Protein AF-A0A0D6QI55-F1 (afdb_monomer_lite)

Secondary structure (DSSP, 8-state):
-----------PPPPHHHHHHHHHHHHHHHHHHHHHHHHHHHHHHHHHHHHHHHHHHHHHHHHHHHHSS-GGGEEEEEEESPSSP-SS-B---TTSTTHHHHS-TT-PPPS-BSSEEEEEEE--BTTB--EEEEEEEE-SSSSS--EEEEEEEEEETTEEEE-TTT-EEE-GGGG-

Structure (mmCIF, N/CA/C/O backbone):
data_AF-A0A0D6QI55-F1
#
_entry.id   AF-A0A0D6QI55-F1
#
loop_
_atom_site.group_PDB
_atom_site.id
_atom_site.type_symbol
_atom_site.label_atom_id
_atom_site.label_alt_id
_atom_site.label_comp_id
_atom_site.label_asym_id
_atom_site.label_entity_id
_atom_site.label_seq_id
_atom_site.pdbx_PDB_ins_code
_atom_site.Cartn_x
_atom_site.Cartn_y
_atom_site.Cartn_z
_atom_site.occupancy
_atom_site.B_iso_or_equiv
_atom_site.auth_seq_id
_atom_site.auth_comp_id
_atom_site.auth_asym_id
_atom_site.auth_atom_id
_atom_site.pdbx_PDB_model_num
ATOM 1 N N . MET A 1 1 ? 7.706 31.976 -74.737 1.00 49.22 1 MET A N 1
ATOM 2 C CA . MET A 1 1 ? 8.038 30.617 -74.257 1.00 49.22 1 MET A CA 1
ATOM 3 C C . MET A 1 1 ? 9.140 30.740 -73.210 1.00 49.22 1 MET A C 1
ATOM 5 O O . MET A 1 1 ? 10.299 30.875 -73.569 1.00 49.22 1 MET A O 1
ATOM 9 N N . THR A 1 2 ? 8.782 30.809 -71.929 1.00 56.78 2 THR A N 1
ATOM 10 C CA . THR A 1 2 ? 9.717 30.910 -70.796 1.00 56.78 2 THR A CA 1
ATOM 11 C C . THR A 1 2 ? 9.878 29.524 -70.170 1.00 56.78 2 THR A C 1
ATOM 13 O O . THR A 1 2 ? 8.951 29.001 -69.564 1.00 56.78 2 THR A O 1
ATOM 16 N N . SER A 1 3 ? 11.040 28.899 -70.367 1.00 59.59 3 SER A N 1
ATOM 17 C CA . SER A 1 3 ? 11.366 27.587 -69.795 1.00 59.59 3 SER A CA 1
ATOM 18 C C . SER A 1 3 ? 11.775 27.746 -68.330 1.00 59.59 3 SER A C 1
ATOM 20 O O . SER A 1 3 ? 12.860 28.244 -68.038 1.00 59.59 3 SER A O 1
ATOM 22 N N . THR A 1 4 ? 10.914 27.339 -67.400 1.00 65.81 4 THR A N 1
ATOM 23 C CA . THR A 1 4 ? 11.209 27.306 -65.962 1.00 65.81 4 THR A CA 1
ATOM 24 C C . THR A 1 4 ? 12.080 26.080 -65.660 1.00 65.81 4 THR A C 1
ATOM 26 O O . THR A 1 4 ? 11.593 24.952 -65.680 1.00 65.81 4 THR A O 1
ATOM 29 N N . SER A 1 5 ? 13.380 26.263 -65.407 1.00 67.50 5 SER A N 1
ATOM 30 C CA . SER A 1 5 ? 14.271 25.168 -65.001 1.00 67.50 5 SER A CA 1
ATOM 31 C C . SER A 1 5 ? 14.060 24.830 -63.521 1.00 67.50 5 SER A C 1
ATOM 33 O O . SER A 1 5 ? 14.528 25.513 -62.612 1.00 67.50 5 SER A O 1
ATOM 35 N N . THR A 1 6 ? 13.319 23.758 -63.251 1.00 70.25 6 THR A N 1
ATOM 36 C CA . THR A 1 6 ? 13.133 23.234 -61.894 1.00 70.25 6 THR A CA 1
ATOM 37 C C . THR A 1 6 ? 14.436 22.582 -61.415 1.00 70.25 6 THR A C 1
ATOM 39 O O . THR A 1 6 ? 14.786 21.480 -61.836 1.00 70.25 6 THR A O 1
ATOM 42 N N . GLY A 1 7 ? 15.184 23.267 -60.546 1.00 72.25 7 GLY A N 1
ATOM 43 C CA . GLY A 1 7 ? 16.397 22.732 -59.924 1.00 72.25 7 GLY A CA 1
ATOM 44 C C . GLY A 1 7 ? 16.098 21.473 -59.105 1.00 72.25 7 GLY A C 1
ATOM 45 O O . GLY A 1 7 ? 15.427 21.528 -58.074 1.00 72.25 7 GLY A O 1
ATOM 46 N N . ARG A 1 8 ? 16.599 20.321 -59.558 1.00 71.25 8 ARG A N 1
ATOM 47 C CA . ARG A 1 8 ? 16.470 19.039 -58.856 1.00 71.25 8 ARG A CA 1
ATOM 48 C C . ARG A 1 8 ? 17.397 19.054 -57.637 1.00 71.25 8 ARG A C 1
ATOM 50 O O . ARG A 1 8 ? 18.611 18.950 -57.785 1.00 71.25 8 ARG A O 1
ATOM 57 N N . ARG A 1 9 ? 16.847 19.207 -56.427 1.00 72.25 9 ARG A N 1
ATOM 58 C CA . ARG A 1 9 ? 17.628 19.066 -55.183 1.00 72.25 9 ARG A CA 1
ATOM 59 C C . ARG A 1 9 ? 18.232 17.659 -55.130 1.00 72.25 9 ARG A C 1
ATOM 61 O O . ARG A 1 9 ? 17.495 16.675 -55.153 1.00 72.25 9 ARG A O 1
ATOM 68 N N . SER A 1 10 ? 19.560 17.559 -55.052 1.00 71.50 10 SER A N 1
ATOM 69 C CA . SER A 1 10 ? 20.238 16.293 -54.769 1.00 71.50 10 SER A CA 1
ATOM 70 C C . SER A 1 10 ? 19.921 15.877 -53.335 1.00 71.50 10 SER A C 1
ATOM 72 O O . SER A 1 10 ? 20.302 16.577 -52.393 1.00 71.50 10 SER A O 1
ATOM 74 N N . ILE A 1 11 ? 19.240 14.751 -53.154 1.00 71.00 11 ILE A N 1
ATOM 75 C CA . ILE A 1 11 ? 19.098 14.139 -51.833 1.00 71.00 11 ILE A CA 1
ATOM 76 C C . ILE A 1 11 ? 20.453 13.503 -51.510 1.00 71.00 11 ILE A C 1
ATOM 78 O O . ILE A 1 11 ? 20.843 12.523 -52.140 1.00 71.00 11 ILE A O 1
ATOM 82 N N . ARG A 1 12 ? 21.209 14.103 -50.583 1.00 77.44 12 ARG A N 1
ATOM 83 C CA . ARG A 1 12 ? 22.411 13.473 -50.020 1.00 77.44 12 ARG A CA 1
ATOM 84 C C . ARG A 1 12 ? 21.952 12.364 -49.068 1.00 77.44 12 ARG A C 1
ATOM 86 O O . ARG A 1 12 ? 21.135 12.628 -48.191 1.00 77.44 12 ARG A O 1
ATOM 93 N N . GLY A 1 13 ? 22.432 11.140 -49.281 1.00 79.06 13 GLY A N 1
ATOM 94 C CA . GLY A 1 13 ? 22.196 10.009 -48.378 1.00 79.06 13 GLY A CA 1
ATOM 95 C C . GLY A 1 13 ? 23.121 10.051 -47.159 1.00 79.06 13 GLY A C 1
ATOM 96 O O . GLY A 1 13 ? 24.193 10.649 -47.222 1.00 79.06 13 GLY A O 1
ATOM 97 N N . PHE A 1 14 ? 22.695 9.420 -46.064 1.00 82.69 14 PHE A N 1
ATOM 98 C CA . PHE A 1 14 ? 23.501 9.217 -44.854 1.00 82.69 14 PHE A CA 1
ATOM 99 C C . PHE A 1 14 ? 24.583 8.155 -45.099 1.00 82.69 14 PHE A C 1
ATOM 101 O O . PHE A 1 14 ? 24.362 7.209 -45.861 1.00 82.69 14 PHE A O 1
ATOM 108 N N . THR A 1 15 ? 25.739 8.279 -44.449 1.00 91.06 15 THR A N 1
ATOM 109 C CA . THR A 1 15 ? 26.802 7.269 -44.528 1.00 91.06 15 THR A CA 1
ATOM 110 C C . THR A 1 15 ? 26.594 6.152 -43.502 1.00 91.06 15 THR A C 1
ATOM 112 O O . THR A 1 15 ? 26.028 6.356 -42.426 1.00 91.06 15 THR A O 1
ATOM 115 N N . LEU A 1 16 ? 27.094 4.949 -43.808 1.00 91.31 16 LEU A N 1
ATOM 116 C CA . LEU A 1 16 ? 27.071 3.826 -42.862 1.00 91.31 16 LEU A CA 1
ATOM 117 C C . LEU A 1 16 ? 27.862 4.144 -41.588 1.00 91.31 16 LEU A C 1
ATOM 119 O O . LEU A 1 16 ? 27.448 3.755 -40.501 1.00 91.31 16 LEU A O 1
ATOM 123 N N . ILE A 1 17 ? 28.964 4.890 -41.708 1.00 93.06 17 ILE A N 1
ATOM 124 C CA . ILE A 1 17 ? 29.786 5.264 -40.556 1.00 93.06 17 ILE A CA 1
ATOM 125 C C . ILE A 1 17 ? 29.057 6.230 -39.616 1.00 93.06 17 ILE A C 1
ATOM 127 O O . ILE A 1 17 ? 29.123 6.050 -38.402 1.00 93.06 17 ILE A O 1
ATOM 131 N N . GLU A 1 18 ? 28.300 7.196 -40.148 1.00 92.69 18 GLU A N 1
ATOM 132 C CA . GLU A 1 18 ? 27.483 8.092 -39.321 1.00 92.69 18 GLU A CA 1
ATOM 133 C C . GLU A 1 18 ? 26.413 7.308 -38.554 1.00 92.69 18 GLU A C 1
ATOM 135 O O . GLU A 1 18 ? 26.219 7.540 -37.362 1.00 92.69 18 GLU A O 1
ATOM 140 N N . LEU A 1 19 ? 25.772 6.325 -39.194 1.00 91.44 19 LEU A N 1
ATOM 141 C CA . LEU A 1 19 ? 24.814 5.452 -38.514 1.00 91.44 19 LEU A CA 1
ATOM 142 C C . LEU A 1 19 ? 25.490 4.622 -37.406 1.00 91.44 19 LEU A C 1
ATOM 144 O O . LEU A 1 19 ? 24.964 4.527 -36.298 1.00 91.44 19 LEU A O 1
ATOM 148 N N . MET A 1 20 ? 26.664 4.043 -37.675 1.00 94.94 20 MET A N 1
ATOM 149 C CA . MET A 1 20 ? 27.382 3.202 -36.709 1.00 94.94 20 MET A CA 1
ATOM 150 C C . MET A 1 20 ? 27.789 3.972 -35.449 1.00 94.94 20 MET A C 1
ATOM 152 O O . MET A 1 20 ? 27.609 3.465 -34.342 1.00 94.94 20 MET A O 1
ATOM 156 N N . VAL A 1 21 ? 28.294 5.201 -35.595 1.00 95.38 21 VAL A N 1
ATOM 157 C CA . VAL A 1 21 ? 28.677 6.036 -34.444 1.00 95.38 21 VAL A CA 1
ATOM 158 C C . VAL A 1 21 ? 27.449 6.424 -33.618 1.00 95.38 21 VAL A C 1
ATOM 160 O O . VAL A 1 21 ? 27.494 6.362 -32.390 1.00 95.38 21 VAL A O 1
ATOM 163 N N . VAL A 1 22 ? 26.330 6.759 -34.265 1.00 95.75 22 VAL A N 1
ATOM 164 C CA . VAL A 1 22 ? 25.080 7.091 -33.565 1.00 95.75 22 VAL A CA 1
ATOM 165 C C . VAL A 1 22 ? 24.574 5.902 -32.748 1.00 95.75 22 VAL A C 1
ATOM 167 O O . VAL A 1 22 ? 24.257 6.061 -31.570 1.00 95.75 22 VAL A O 1
ATOM 170 N N . VAL A 1 23 ? 24.556 4.700 -33.331 1.00 95.50 23 VAL A N 1
ATOM 171 C CA . VAL A 1 23 ? 24.135 3.483 -32.619 1.00 95.50 23 VAL A CA 1
ATOM 172 C C . VAL A 1 23 ? 25.072 3.173 -31.449 1.00 95.50 23 VAL A C 1
ATOM 174 O O . VAL A 1 23 ? 24.593 2.812 -30.375 1.00 95.50 23 VAL A O 1
ATOM 177 N N . ALA A 1 24 ? 26.384 3.374 -31.610 1.00 96.12 24 ALA A N 1
ATOM 178 C CA . ALA A 1 24 ? 27.350 3.177 -30.531 1.00 96.12 24 ALA A CA 1
ATOM 179 C C . ALA A 1 24 ? 27.095 4.125 -29.345 1.00 96.12 24 ALA A C 1
ATOM 181 O O . ALA A 1 24 ? 27.063 3.682 -28.197 1.00 96.12 24 ALA A O 1
ATOM 182 N N . ILE A 1 25 ? 26.846 5.412 -29.609 1.00 97.25 25 ILE A N 1
ATOM 183 C CA . ILE A 1 25 ? 26.544 6.394 -28.558 1.00 97.25 25 ILE A CA 1
ATOM 184 C C . ILE A 1 25 ? 25.209 6.067 -27.875 1.00 97.25 25 ILE A C 1
ATOM 186 O O . ILE A 1 25 ? 25.143 6.059 -26.646 1.00 97.25 25 ILE A O 1
ATOM 190 N N . ILE A 1 26 ? 24.159 5.737 -28.640 1.00 96.69 26 ILE A N 1
ATOM 191 C CA . ILE A 1 26 ? 22.856 5.336 -28.080 1.00 96.69 26 ILE A CA 1
ATOM 192 C C . ILE A 1 26 ? 23.005 4.085 -27.206 1.00 96.69 26 ILE A C 1
ATOM 194 O O . ILE A 1 26 ? 22.424 4.041 -26.126 1.00 96.69 26 ILE A O 1
ATOM 198 N N . GLY A 1 27 ? 23.810 3.102 -27.620 1.00 96.50 27 GLY A N 1
ATOM 199 C CA . GLY A 1 27 ? 24.075 1.895 -26.836 1.00 96.50 27 GLY A CA 1
ATOM 200 C C . GLY A 1 27 ? 24.728 2.187 -25.481 1.00 96.50 27 GLY A C 1
ATOM 201 O O . GLY A 1 27 ? 24.297 1.641 -24.465 1.00 96.50 27 GLY A O 1
ATOM 202 N N . ILE A 1 28 ? 25.714 3.093 -25.445 1.00 96.25 28 ILE A N 1
ATOM 203 C CA . ILE A 1 28 ? 26.369 3.525 -24.197 1.00 96.25 28 ILE A CA 1
ATOM 204 C C . ILE A 1 28 ? 25.380 4.262 -23.286 1.00 96.25 28 ILE A C 1
ATOM 206 O O . ILE A 1 28 ? 25.348 4.016 -22.084 1.00 96.25 28 ILE A O 1
ATOM 210 N N . LEU A 1 29 ? 24.548 5.150 -23.838 1.00 97.44 29 LEU A N 1
ATOM 211 C CA . LEU A 1 29 ? 23.549 5.868 -23.043 1.00 97.44 29 LEU A CA 1
ATOM 212 C C . LEU A 1 29 ? 22.464 4.923 -22.507 1.00 97.44 29 LEU A C 1
ATOM 214 O O . LEU A 1 29 ? 22.078 5.025 -21.343 1.00 97.44 29 LEU A O 1
ATOM 218 N N . ALA A 1 30 ? 21.989 3.987 -23.332 1.00 95.31 30 ALA A N 1
ATOM 219 C CA . ALA A 1 30 ? 20.929 3.051 -22.973 1.00 95.31 30 ALA A CA 1
ATOM 220 C C . ALA A 1 30 ? 21.345 2.094 -21.846 1.00 95.31 30 ALA A C 1
ATOM 222 O O . ALA A 1 30 ? 20.528 1.813 -20.967 1.00 95.31 30 ALA A O 1
ATOM 223 N N . SER A 1 31 ? 22.605 1.640 -21.824 1.00 95.69 31 SER A N 1
ATOM 224 C CA . SER A 1 31 ? 23.105 0.723 -20.789 1.00 95.69 31 SER A CA 1
ATOM 225 C C . SER A 1 31 ? 23.060 1.324 -19.379 1.00 95.69 31 SER A C 1
ATOM 227 O O . SER A 1 31 ? 22.852 0.598 -18.411 1.00 95.69 31 SER A O 1
ATOM 229 N N . ILE A 1 32 ? 23.182 2.651 -19.262 1.00 94.62 32 ILE A N 1
ATOM 230 C CA . ILE A 1 32 ? 23.066 3.382 -17.993 1.00 94.62 32 ILE A CA 1
ATOM 231 C C . ILE A 1 32 ? 21.613 3.811 -17.742 1.00 94.62 32 ILE A C 1
ATOM 233 O O . ILE A 1 32 ? 21.102 3.676 -16.628 1.00 94.62 32 ILE A O 1
ATOM 237 N N . ALA A 1 33 ? 20.927 4.325 -18.766 1.00 94.31 33 ALA A N 1
ATOM 238 C CA . ALA A 1 33 ? 19.607 4.935 -18.615 1.00 94.31 33 ALA A CA 1
ATOM 239 C C . ALA A 1 33 ? 18.507 3.928 -18.243 1.00 94.31 33 ALA A C 1
ATOM 241 O O . ALA A 1 33 ? 17.646 4.246 -17.419 1.00 94.31 33 ALA A O 1
ATOM 242 N N . ILE A 1 34 ? 18.528 2.719 -18.813 1.00 92.62 34 ILE A N 1
ATOM 243 C CA . ILE A 1 34 ? 17.505 1.690 -18.571 1.00 92.62 34 ILE A CA 1
ATOM 244 C C . ILE A 1 34 ? 17.456 1.256 -17.092 1.00 92.62 34 ILE A C 1
ATOM 246 O O . ILE A 1 34 ? 16.399 1.430 -16.478 1.00 92.62 34 ILE A O 1
ATOM 250 N N . PRO A 1 35 ? 18.545 0.761 -16.465 1.00 90.81 35 PRO A N 1
ATOM 251 C CA . PRO A 1 35 ? 18.489 0.308 -15.071 1.00 90.81 35 PRO A CA 1
ATOM 252 C C . PRO A 1 35 ? 18.158 1.446 -14.096 1.00 90.81 35 PRO A C 1
ATOM 254 O O . PRO A 1 35 ? 17.436 1.247 -13.119 1.00 90.81 35 PRO A O 1
ATOM 257 N N . VAL A 1 36 ? 18.631 2.667 -14.369 1.00 92.81 36 VAL A N 1
ATOM 258 C CA . VAL A 1 36 ? 18.287 3.849 -13.563 1.00 92.81 36 VAL A CA 1
ATOM 259 C C . VAL A 1 36 ? 16.792 4.159 -13.639 1.00 92.81 36 VAL A C 1
ATOM 261 O O . VAL A 1 36 ? 16.168 4.382 -12.601 1.00 92.81 36 VAL A O 1
ATOM 264 N N . SER A 1 37 ? 16.206 4.129 -14.837 1.00 92.69 37 SER A N 1
ATOM 265 C CA . SER A 1 37 ? 14.781 4.417 -15.037 1.00 92.69 37 SER A CA 1
ATOM 266 C C . SER A 1 37 ? 13.885 3.385 -14.347 1.00 92.69 37 SER A C 1
ATOM 268 O O . SER A 1 37 ? 12.898 3.756 -13.710 1.00 92.69 37 SER A O 1
ATOM 270 N N . VAL A 1 38 ? 14.251 2.099 -14.410 1.00 90.81 38 VAL A N 1
ATOM 271 C CA . VAL A 1 38 ? 13.520 1.022 -13.722 1.00 90.81 38 VAL A CA 1
ATOM 272 C C . VAL A 1 38 ? 13.556 1.225 -12.206 1.00 90.81 38 VAL A C 1
ATOM 274 O O . VAL A 1 38 ? 12.499 1.274 -11.577 1.00 90.81 38 VAL A O 1
ATOM 277 N N . ARG A 1 39 ? 14.737 1.450 -11.612 1.00 89.38 39 ARG A N 1
ATOM 278 C CA . ARG A 1 39 ? 14.859 1.694 -10.161 1.00 89.38 39 ARG A CA 1
ATOM 279 C C . ARG A 1 39 ? 14.099 2.935 -9.702 1.00 89.38 39 ARG A C 1
ATOM 281 O O . ARG A 1 39 ? 13.467 2.911 -8.648 1.00 89.38 39 ARG A O 1
ATOM 288 N N . ALA A 1 40 ? 14.128 4.012 -10.486 1.00 91.12 40 ALA A N 1
ATOM 289 C CA . ALA A 1 40 ? 13.353 5.213 -10.187 1.00 91.12 40 ALA A CA 1
ATOM 290 C C . ALA A 1 40 ? 11.843 4.925 -10.185 1.00 91.12 40 ALA A C 1
ATOM 292 O O . ALA A 1 40 ? 11.135 5.388 -9.291 1.00 91.12 40 ALA A O 1
ATOM 293 N N . SER A 1 41 ? 11.357 4.113 -11.132 1.00 91.50 41 SER A N 1
ATOM 294 C CA . SER A 1 41 ? 9.961 3.671 -11.149 1.00 91.50 41 SER A CA 1
ATOM 295 C C . SER A 1 41 ? 9.614 2.848 -9.908 1.00 91.50 41 SER A C 1
ATOM 297 O O . SER A 1 41 ? 8.629 3.162 -9.247 1.00 91.50 41 SER A O 1
ATOM 299 N N . LEU A 1 42 ? 10.431 1.856 -9.535 1.00 90.81 42 LEU A N 1
ATOM 300 C CA . LEU A 1 42 ? 10.199 1.025 -8.344 1.00 90.81 42 LEU A CA 1
ATOM 301 C C . LEU A 1 42 ? 10.146 1.859 -7.055 1.00 90.81 42 LEU A C 1
ATOM 303 O O . LEU A 1 42 ? 9.207 1.720 -6.272 1.00 90.81 42 LEU A O 1
ATOM 307 N N . ARG A 1 43 ? 11.079 2.803 -6.879 1.00 89.50 43 ARG A N 1
ATOM 308 C CA . ARG A 1 43 ? 11.069 3.744 -5.745 1.00 89.50 43 ARG A CA 1
ATOM 309 C C . ARG A 1 43 ? 9.824 4.627 -5.731 1.00 89.50 43 ARG A C 1
ATOM 311 O O . ARG A 1 43 ? 9.257 4.857 -4.668 1.00 89.50 43 ARG A O 1
ATOM 318 N N . ALA A 1 44 ? 9.364 5.089 -6.894 1.00 92.31 44 ALA A N 1
ATOM 319 C CA . ALA A 1 44 ? 8.121 5.851 -6.989 1.00 92.31 44 ALA A CA 1
ATOM 320 C C . ALA A 1 44 ? 6.899 5.005 -6.584 1.00 92.31 44 ALA A C 1
ATOM 322 O O . ALA A 1 44 ? 6.036 5.498 -5.862 1.00 92.31 44 ALA A O 1
ATOM 323 N N . LYS A 1 4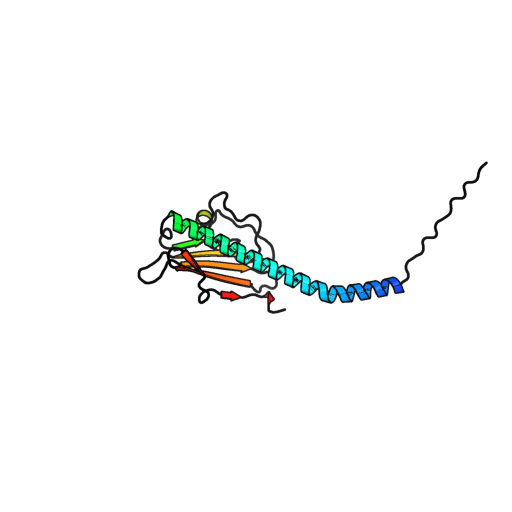5 ? 6.850 3.721 -6.975 1.00 92.50 45 LYS A N 1
ATOM 324 C CA . LYS A 1 45 ? 5.795 2.785 -6.540 1.00 92.50 45 LYS A CA 1
ATOM 325 C C . LYS A 1 45 ? 5.818 2.568 -5.017 1.00 92.50 45 LYS A C 1
ATOM 327 O O . LYS A 1 45 ? 4.758 2.546 -4.395 1.00 92.50 45 LYS A O 1
ATOM 332 N N . ALA A 1 46 ? 7.000 2.438 -4.411 1.00 91.12 46 ALA A N 1
ATOM 333 C CA . ALA A 1 46 ? 7.157 2.301 -2.958 1.00 91.12 46 ALA A CA 1
ATOM 334 C C . ALA A 1 46 ? 6.802 3.595 -2.192 1.00 91.12 46 ALA A C 1
ATOM 336 O O . ALA A 1 46 ? 6.217 3.543 -1.111 1.00 91.12 46 ALA A O 1
ATOM 337 N N . ALA A 1 47 ? 7.085 4.768 -2.764 1.00 93.00 47 ALA A N 1
ATOM 338 C CA . ALA A 1 47 ? 6.647 6.045 -2.204 1.00 93.00 47 ALA A CA 1
ATOM 339 C C . ALA A 1 47 ? 5.112 6.184 -2.239 1.00 93.00 47 ALA A C 1
ATOM 341 O O . ALA A 1 47 ? 4.513 6.518 -1.215 1.00 93.00 47 ALA A O 1
ATOM 342 N N . GLU A 1 48 ? 4.474 5.840 -3.370 1.00 94.62 48 GLU A N 1
ATOM 343 C CA . GLU A 1 48 ? 3.006 5.777 -3.504 1.00 94.62 48 GLU A CA 1
ATOM 344 C C . GLU A 1 48 ? 2.409 4.833 -2.444 1.00 94.62 48 GLU A C 1
ATOM 346 O O . GLU A 1 48 ? 1.460 5.196 -1.754 1.00 94.62 48 GLU A O 1
ATOM 351 N N . ARG A 1 49 ? 3.005 3.650 -2.230 1.00 95.19 49 ARG A N 1
ATOM 352 C CA . ARG A 1 49 ? 2.600 2.716 -1.162 1.00 95.19 49 ARG A CA 1
ATOM 353 C C . ARG A 1 49 ? 2.567 3.389 0.208 1.00 95.19 49 ARG A C 1
ATOM 355 O O . ARG A 1 49 ? 1.557 3.273 0.895 1.00 95.19 49 ARG A O 1
ATOM 362 N N . ASN A 1 50 ? 3.644 4.061 0.612 1.00 95.06 50 ASN A N 1
ATOM 363 C CA . ASN A 1 50 ? 3.739 4.666 1.944 1.00 95.06 50 ASN A CA 1
ATOM 364 C C . ASN A 1 50 ? 2.670 5.749 2.155 1.00 95.06 50 ASN A C 1
ATOM 366 O O . ASN A 1 50 ? 2.016 5.769 3.197 1.00 95.06 50 ASN A O 1
ATOM 370 N N . GLU A 1 51 ? 2.439 6.602 1.155 1.00 96.38 51 GLU A N 1
ATOM 371 C CA . GLU A 1 51 ? 1.368 7.604 1.197 1.00 96.38 51 GLU A CA 1
ATOM 372 C C . GLU A 1 51 ? -0.008 6.946 1.383 1.00 96.38 51 GLU A C 1
ATOM 374 O O . GLU A 1 51 ? -0.806 7.350 2.235 1.00 96.38 51 GLU A O 1
ATOM 379 N N . LEU A 1 52 ? -0.273 5.877 0.630 1.00 97.19 52 LEU A N 1
ATOM 380 C CA . LEU A 1 52 ? -1.536 5.152 0.708 1.00 97.19 52 LEU A CA 1
ATOM 381 C C . LEU A 1 52 ? -1.711 4.405 2.035 1.00 97.19 52 LEU A C 1
ATOM 383 O O . LEU A 1 52 ? -2.818 4.396 2.572 1.00 97.19 52 LEU A O 1
ATOM 387 N N . MET A 1 53 ? -0.646 3.842 2.613 1.00 97.81 53 MET A N 1
ATOM 388 C CA . MET A 1 53 ? -0.695 3.227 3.946 1.00 97.81 53 MET A CA 1
ATOM 389 C C . MET A 1 53 ? -1.082 4.248 5.019 1.00 97.81 53 MET A C 1
ATOM 391 O O . MET A 1 53 ? -1.944 3.968 5.854 1.00 97.81 53 MET A O 1
ATOM 395 N N . LEU A 1 54 ? -0.512 5.456 4.964 1.00 97.06 54 LEU A N 1
ATOM 396 C CA . LEU A 1 54 ? -0.887 6.547 5.867 1.00 97.06 54 LEU A CA 1
ATOM 397 C C . LEU A 1 54 ? -2.342 6.974 5.664 1.00 97.06 54 LEU A C 1
ATOM 399 O O . LEU A 1 54 ? -3.047 7.242 6.636 1.00 97.06 54 LEU A O 1
ATOM 403 N N . ARG A 1 55 ? -2.829 6.983 4.420 1.00 96.94 55 ARG A N 1
ATOM 404 C CA . ARG A 1 55 ? -4.236 7.272 4.126 1.00 96.94 55 ARG A CA 1
ATOM 405 C C . ARG A 1 55 ? -5.183 6.212 4.695 1.00 96.94 55 ARG A C 1
ATOM 407 O O . ARG A 1 55 ? -6.216 6.571 5.257 1.0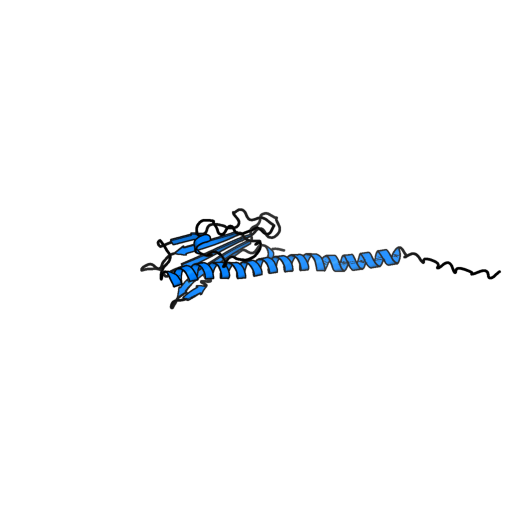0 96.94 55 ARG A O 1
ATOM 414 N N . VAL A 1 56 ? -4.818 4.931 4.617 1.00 97.62 56 VAL A N 1
ATOM 415 C CA . VAL A 1 56 ? -5.555 3.830 5.264 1.00 97.62 56 VAL A CA 1
ATOM 416 C C . VAL A 1 56 ? -5.550 3.985 6.786 1.00 97.62 56 VAL A C 1
ATOM 418 O O . VAL A 1 56 ? -6.611 3.905 7.406 1.00 97.62 56 VAL A O 1
ATOM 421 N N . LYS A 1 57 ? -4.395 4.293 7.392 1.00 96.38 57 LYS A N 1
ATOM 422 C CA . LYS A 1 57 ? -4.290 4.588 8.831 1.00 96.38 57 LYS A CA 1
ATOM 423 C C . LYS A 1 57 ? -5.209 5.735 9.243 1.00 96.38 57 LYS A C 1
ATOM 425 O O . LYS A 1 57 ? -5.893 5.628 10.257 1.00 96.38 57 LYS A O 1
ATOM 430 N N . THR A 1 58 ? -5.254 6.815 8.467 1.00 96.06 58 THR A N 1
ATOM 431 C CA . THR A 1 58 ? -6.132 7.960 8.744 1.00 96.06 58 THR A CA 1
ATOM 432 C C . THR A 1 58 ? -7.605 7.565 8.719 1.00 96.06 58 THR A C 1
ATOM 434 O O . THR A 1 58 ? -8.335 7.972 9.615 1.00 96.06 58 THR A O 1
ATOM 437 N N . GLY A 1 59 ? -8.040 6.720 7.779 1.00 95.44 59 GLY A N 1
ATOM 438 C CA . GLY A 1 59 ? -9.421 6.224 7.767 1.00 95.44 59 GLY A CA 1
ATOM 439 C C . GLY A 1 59 ? -9.774 5.405 9.016 1.00 95.44 59 GLY A C 1
ATOM 440 O O . GLY A 1 59 ? -10.841 5.579 9.596 1.00 95.44 59 GLY A O 1
ATOM 441 N N . VAL A 1 60 ? -8.860 4.557 9.503 1.00 96.31 60 VAL A N 1
ATOM 442 C CA . VAL A 1 60 ? -9.073 3.805 10.755 1.00 96.31 60 VAL A CA 1
ATOM 443 C C . VAL A 1 60 ? -9.095 4.745 11.966 1.00 96.31 60 VAL A C 1
ATOM 445 O O . VAL A 1 60 ? -9.911 4.584 12.873 1.00 96.31 60 VAL A O 1
ATOM 448 N N . MET A 1 61 ? -8.213 5.744 11.977 1.00 95.19 61 MET A N 1
ATOM 449 C CA . MET A 1 61 ? -8.145 6.758 13.027 1.00 95.19 61 MET A CA 1
ATOM 450 C C . MET A 1 61 ? -9.428 7.597 13.094 1.00 95.19 61 MET A C 1
ATOM 452 O O . MET A 1 61 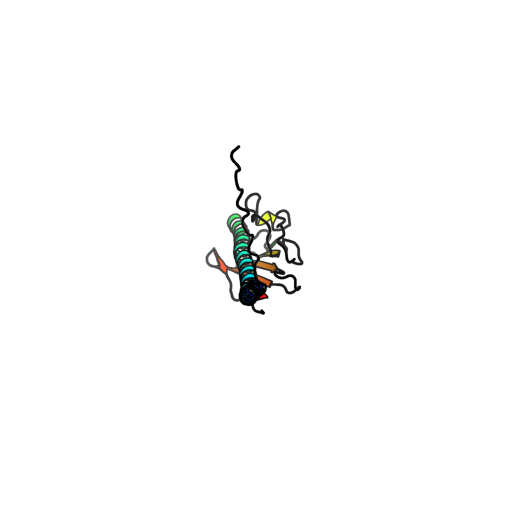? -9.898 7.885 14.188 1.00 95.19 61 MET A O 1
ATOM 456 N N . GLU A 1 62 ? -10.022 7.945 11.953 1.00 93.81 62 GLU A N 1
ATOM 457 C CA . GLU A 1 62 ? -11.307 8.648 11.874 1.00 93.81 62 GLU A CA 1
ATOM 458 C C . GLU A 1 62 ? -12.426 7.825 12.534 1.00 93.81 62 GLU A C 1
ATOM 460 O O . GLU A 1 62 ? -13.160 8.340 13.377 1.00 93.81 62 GLU A O 1
ATOM 465 N N . VAL A 1 63 ? -12.499 6.521 12.238 1.00 94.00 63 VAL A N 1
ATOM 466 C CA . VAL A 1 63 ? -13.451 5.600 12.888 1.00 94.00 63 VAL A CA 1
ATOM 467 C C . VAL A 1 63 ? -13.261 5.600 14.407 1.00 94.00 63 VAL A C 1
ATOM 469 O O . VAL A 1 63 ? -14.239 5.692 15.150 1.00 94.00 63 VAL A O 1
ATOM 472 N N . TYR A 1 64 ? -12.010 5.538 14.870 1.00 94.38 64 TYR A N 1
ATOM 473 C CA . TYR A 1 64 ? -11.684 5.593 16.294 1.00 94.38 64 TYR A CA 1
ATOM 474 C C . TYR A 1 64 ? -12.108 6.924 16.936 1.00 94.38 64 TYR A C 1
ATOM 476 O O . TYR A 1 64 ? -12.715 6.917 18.003 1.00 94.38 64 TYR A O 1
ATOM 484 N N . ILE A 1 65 ? -11.831 8.063 16.291 1.00 93.06 65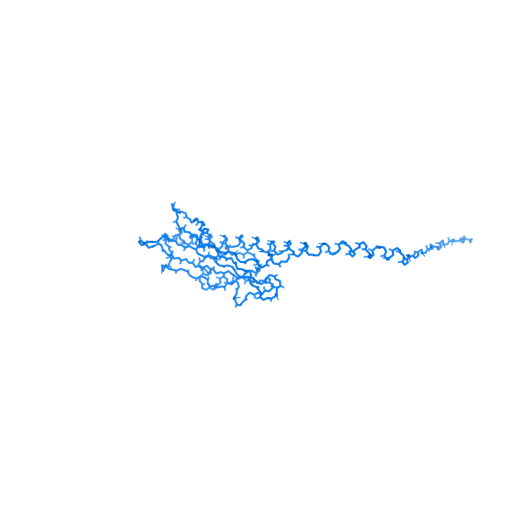 ILE A N 1
ATOM 485 C CA . ILE A 1 65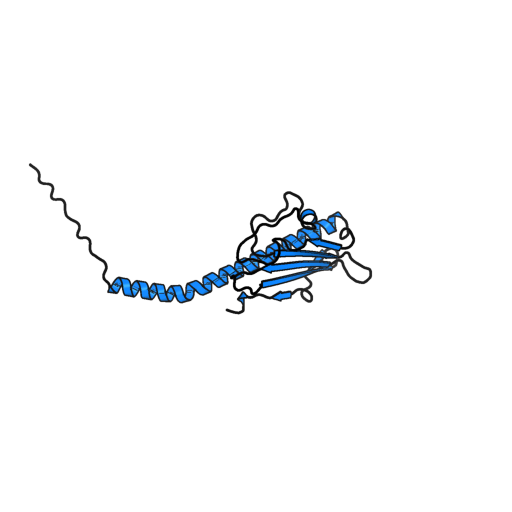 ? -12.185 9.399 16.799 1.00 93.06 65 ILE A CA 1
ATOM 486 C C . ILE A 1 65 ? -13.705 9.554 16.911 1.00 93.06 65 ILE A C 1
ATOM 488 O O . ILE A 1 65 ? -14.197 10.067 17.913 1.00 93.06 65 ILE A O 1
ATOM 492 N N . GLN A 1 66 ? -14.455 9.083 15.913 1.00 92.56 66 GLN A N 1
ATOM 493 C CA . GLN A 1 66 ? -15.914 9.207 15.886 1.00 92.56 66 GLN A CA 1
ATOM 494 C C . GLN A 1 66 ? -16.607 8.346 16.949 1.00 92.56 66 GLN A C 1
ATOM 496 O O . GLN A 1 66 ? -17.656 8.729 17.463 1.00 92.56 66 GLN A O 1
ATOM 501 N N . GLN A 1 67 ? -16.046 7.179 17.270 1.00 91.94 67 GLN A N 1
ATOM 502 C CA . GLN A 1 67 ? -16.673 6.208 18.174 1.00 91.94 67 GLN A CA 1
ATOM 503 C C . GLN A 1 67 ? -16.043 6.175 19.572 1.00 91.94 67 GLN A C 1
ATOM 505 O O . GLN A 1 67 ? -16.580 5.537 20.475 1.00 91.94 67 GLN A O 1
ATOM 510 N N . GLY A 1 68 ? -14.891 6.823 19.755 1.00 91.12 68 GLY A N 1
ATOM 511 C CA . GLY A 1 68 ? -14.082 6.769 20.975 1.00 91.12 68 GLY A CA 1
ATOM 512 C C . GLY A 1 68 ? -13.390 5.422 21.221 1.00 91.12 68 GLY A C 1
ATOM 513 O O . GLY A 1 68 ? -12.695 5.267 22.221 1.00 91.12 68 GLY A O 1
ATOM 514 N N . THR A 1 69 ? -13.587 4.434 20.345 1.00 93.19 69 THR A N 1
ATOM 515 C CA . THR A 1 69 ? -12.986 3.098 20.418 1.00 93.19 69 THR A CA 1
ATOM 516 C C . THR A 1 69 ? -13.005 2.427 19.043 1.00 93.19 69 THR A C 1
ATOM 518 O O . THR A 1 69 ? -13.598 2.941 18.096 1.00 93.19 69 THR A O 1
ATOM 521 N N . ILE A 1 70 ? -12.372 1.260 18.923 1.00 94.25 70 ILE A N 1
ATOM 522 C CA . ILE A 1 70 ? -12.501 0.416 17.733 1.00 94.25 70 ILE A CA 1
ATOM 523 C C . ILE A 1 70 ? -13.825 -0.368 17.814 1.00 94.25 70 ILE A C 1
ATOM 525 O O . ILE A 1 70 ? -14.027 -1.105 18.788 1.00 94.25 70 ILE A O 1
ATOM 529 N N . PRO A 1 71 ? -14.727 -0.253 16.818 1.00 90.81 71 PRO A N 1
ATOM 530 C CA . PRO A 1 71 ? -16.013 -0.946 16.840 1.00 90.81 71 PRO A CA 1
ATOM 531 C C . PRO A 1 71 ? -15.843 -2.458 16.987 1.00 90.81 71 PRO A C 1
ATOM 533 O O . PRO A 1 71 ? -15.060 -3.076 16.272 1.00 90.81 71 PRO A O 1
ATOM 536 N N . GLY A 1 72 ? -16.587 -3.060 17.919 1.00 90.50 72 GLY A N 1
ATOM 537 C CA . GLY A 1 72 ? -16.523 -4.502 18.185 1.00 90.50 72 GLY A CA 1
ATOM 538 C C . GLY A 1 72 ? -15.216 -4.980 18.830 1.00 90.50 72 GLY A C 1
ATOM 539 O O . GLY A 1 72 ? -14.989 -6.183 18.904 1.00 90.50 72 GLY A O 1
ATOM 540 N N . GLY A 1 73 ? -14.346 -4.068 19.282 1.00 93.62 73 GLY A N 1
ATOM 541 C CA . GLY A 1 73 ? -13.052 -4.381 19.897 1.00 93.62 73 GLY A CA 1
ATOM 542 C C . GLY A 1 73 ? -11.942 -4.715 18.896 1.00 93.62 73 GLY A C 1
ATOM 543 O O . GLY A 1 73 ? -10.765 -4.566 19.224 1.00 93.62 73 GLY A O 1
ATOM 544 N N . ALA A 1 74 ? -12.298 -5.101 17.670 1.00 96.12 74 ALA A N 1
ATOM 545 C CA . ALA A 1 74 ? -11.366 -5.311 16.575 1.00 96.12 74 ALA A CA 1
ATOM 546 C C . ALA A 1 74 ? -12.006 -4.959 15.227 1.00 96.12 74 ALA A C 1
ATOM 548 O O . ALA A 1 74 ? -13.159 -5.296 14.960 1.00 96.12 74 ALA A O 1
ATOM 549 N N . LEU A 1 75 ? -11.223 -4.334 14.353 1.00 96.81 75 LEU A N 1
ATOM 550 C CA . LEU A 1 75 ? -11.605 -4.001 12.987 1.00 96.81 75 LEU A CA 1
ATOM 551 C C . LEU A 1 75 ? -10.625 -4.658 12.018 1.00 96.81 75 LEU A C 1
ATOM 553 O O . LEU A 1 75 ? -9.413 -4.545 12.179 1.00 96.81 75 LEU A O 1
ATOM 557 N N . VAL A 1 76 ? -11.158 -5.341 11.006 1.00 97.44 76 VAL A N 1
ATOM 558 C CA . VAL A 1 76 ? -10.370 -5.997 9.959 1.00 97.44 76 VAL A CA 1
ATOM 559 C C . VAL A 1 76 ? -10.925 -5.587 8.602 1.00 97.44 76 VAL A C 1
ATOM 561 O O . VAL A 1 76 ? -12.083 -5.862 8.292 1.00 97.44 76 VAL A O 1
ATOM 564 N N . ALA A 1 77 ? -10.088 -4.938 7.800 1.00 97.25 77 ALA A N 1
ATOM 565 C CA . ALA A 1 77 ? -10.291 -4.731 6.375 1.00 97.25 77 ALA A CA 1
ATOM 566 C C . ALA A 1 77 ? -9.240 -5.562 5.641 1.00 97.25 77 ALA A C 1
ATOM 568 O O . ALA A 1 77 ? -8.059 -5.209 5.648 1.00 97.25 77 ALA A O 1
ATOM 569 N N . ASP A 1 78 ? -9.664 -6.704 5.097 1.00 97.50 78 ASP A N 1
ATOM 570 C CA . ASP A 1 78 ? -8.759 -7.684 4.487 1.00 97.50 78 ASP A CA 1
ATOM 571 C C . ASP A 1 78 ? -8.121 -7.161 3.189 1.00 97.50 78 ASP A C 1
ATOM 573 O O . ASP A 1 78 ? -8.445 -6.067 2.738 1.00 97.50 78 ASP A O 1
ATOM 577 N N . PHE A 1 79 ? -7.199 -7.912 2.589 1.00 97.94 79 PHE A N 1
ATOM 578 C CA . PHE A 1 79 ? -6.429 -7.444 1.446 1.00 97.94 79 PHE A CA 1
ATOM 579 C C . PHE A 1 79 ? -7.295 -6.933 0.297 1.00 97.94 79 PHE A C 1
ATOM 581 O O . PHE A 1 79 ? -8.010 -7.701 -0.345 1.00 97.94 79 PHE A O 1
ATOM 588 N N . GLN A 1 80 ? -7.145 -5.644 -0.004 1.00 97.00 80 GLN A N 1
ATOM 589 C CA . GLN A 1 80 ? -7.697 -5.031 -1.193 1.00 97.00 80 GLN A CA 1
ATOM 590 C C . GLN A 1 80 ? -6.655 -4.143 -1.893 1.00 97.00 80 GLN A C 1
ATOM 592 O O . GLN A 1 80 ? -6.025 -3.306 -1.246 1.00 97.00 80 GLN A O 1
ATOM 597 N N . PRO A 1 81 ? -6.452 -4.288 -3.216 1.00 96.94 81 PRO A N 1
ATOM 598 C CA . PRO A 1 81 ? -6.982 -5.329 -4.109 1.00 96.94 81 PRO A CA 1
ATOM 599 C C . PRO A 1 81 ? -6.690 -6.763 -3.617 1.00 96.94 81 PRO A C 1
ATOM 601 O O . PRO A 1 81 ? -5.735 -6.924 -2.852 1.00 96.94 81 PRO A O 1
ATOM 604 N N . PRO A 1 82 ? -7.455 -7.801 -4.013 1.00 95.44 82 PRO A N 1
ATOM 605 C CA . PRO A 1 82 ? -7.320 -9.126 -3.411 1.00 95.44 82 PRO A CA 1
ATOM 606 C C . PRO A 1 82 ? -5.934 -9.721 -3.649 1.00 95.44 82 PRO A C 1
ATOM 608 O O . PRO A 1 82 ? -5.299 -9.456 -4.677 1.00 95.44 82 PRO A O 1
ATOM 611 N N . TYR A 1 83 ? -5.473 -10.522 -2.694 1.00 89.75 83 TYR A N 1
ATOM 612 C CA . TYR A 1 83 ? -4.235 -11.291 -2.795 1.00 89.75 83 TYR A CA 1
ATOM 613 C C . TYR A 1 83 ? -4.402 -12.472 -3.784 1.00 89.75 83 TYR A C 1
ATOM 615 O O . TYR A 1 83 ? -5.505 -13.019 -3.864 1.00 89.75 83 TYR A O 1
ATOM 623 N N . PRO A 1 84 ? -3.359 -12.905 -4.524 1.00 92.06 84 PRO A N 1
ATOM 624 C CA . PRO A 1 84 ? -1.989 -12.378 -4.558 1.00 92.06 84 PRO A CA 1
ATOM 625 C C . PRO A 1 84 ? -1.852 -11.038 -5.297 1.00 92.06 84 PRO A C 1
ATOM 627 O O . PRO A 1 84 ? -2.694 -10.691 -6.140 1.00 92.06 84 PRO A O 1
ATOM 630 N N . PRO A 1 85 ? -0.802 -10.250 -4.992 1.00 92.00 85 PRO A N 1
ATOM 631 C CA . PRO A 1 85 ? -0.462 -9.072 -5.777 1.00 92.00 85 PRO A CA 1
ATOM 632 C C . PRO A 1 85 ? -0.138 -9.438 -7.231 1.00 92.00 85 PRO A C 1
ATOM 634 O O . PRO A 1 85 ? 0.089 -10.594 -7.571 1.00 92.00 85 PRO A O 1
ATOM 637 N N . GLN A 1 86 ? -0.206 -8.442 -8.111 1.00 90.62 86 GLN A N 1
ATOM 638 C CA . GLN A 1 86 ? 0.103 -8.583 -9.534 1.00 90.62 86 GLN A CA 1
ATOM 639 C C . GLN A 1 86 ? 1.010 -7.423 -9.937 1.00 90.62 86 GLN A C 1
ATOM 641 O O . GLN A 1 86 ? 0.847 -6.325 -9.403 1.00 90.62 86 GLN A O 1
ATOM 646 N N . ASN A 1 87 ? 1.840 -7.615 -10.963 1.00 90.31 87 ASN A N 1
ATOM 647 C CA . ASN A 1 87 ? 2.641 -6.550 -11.576 1.00 90.31 87 ASN A CA 1
ATOM 648 C C . ASN A 1 87 ? 1.811 -5.590 -12.458 1.00 90.31 87 ASN A C 1
ATOM 650 O O . ASN A 1 87 ? 2.103 -5.332 -13.626 1.00 90.31 87 ASN A O 1
ATOM 654 N N . ARG A 1 88 ? 0.698 -5.084 -11.919 1.00 92.88 88 ARG A N 1
ATOM 655 C CA . ARG A 1 88 ? -0.122 -4.026 -12.521 1.00 92.88 88 ARG A CA 1
ATOM 656 C C . ARG A 1 88 ? -0.965 -3.329 -11.465 1.00 92.88 88 ARG A C 1
ATOM 658 O O . ARG A 1 88 ? -1.312 -3.912 -10.441 1.00 92.88 88 ARG A O 1
ATOM 665 N N . LYS A 1 89 ? -1.378 -2.097 -11.764 1.00 94.75 89 LYS A N 1
ATOM 666 C CA . LYS A 1 89 ? -2.310 -1.368 -10.903 1.00 94.75 89 LYS A CA 1
ATOM 667 C C . LYS A 1 89 ? -3.692 -2.037 -10.890 1.00 94.75 89 LYS A C 1
ATOM 669 O O . LYS A 1 89 ? -4.203 -2.420 -11.943 1.00 94.75 89 LYS A O 1
AT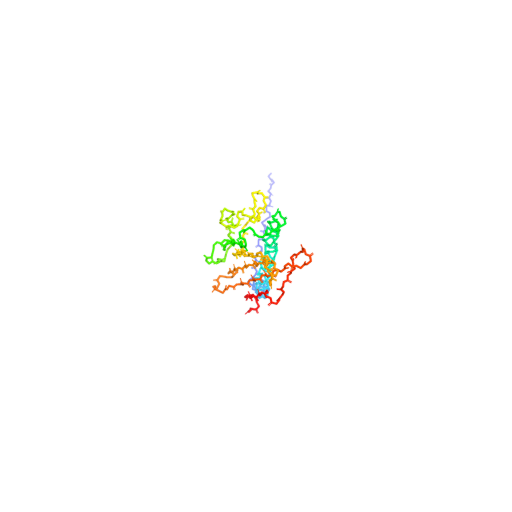OM 674 N N . ARG A 1 90 ? -4.318 -2.134 -9.716 1.00 96.19 90 ARG A N 1
ATOM 675 C CA . ARG A 1 90 ? -5.657 -2.717 -9.509 1.00 96.19 90 ARG A CA 1
ATOM 676 C C . ARG A 1 90 ? -6.525 -1.799 -8.641 1.00 96.19 90 ARG A C 1
ATOM 678 O O . ARG A 1 90 ? -6.000 -1.024 -7.849 1.00 96.19 90 ARG A O 1
ATOM 685 N N . ALA A 1 91 ? -7.842 -1.864 -8.819 1.00 95.75 91 ALA A N 1
ATOM 686 C CA . ALA A 1 91 ? -8.791 -1.020 -8.092 1.00 95.75 91 ALA A CA 1
ATOM 687 C C . ALA A 1 91 ? -9.092 -1.571 -6.692 1.00 95.75 91 ALA A C 1
ATOM 689 O O . ALA A 1 91 ? -9.212 -2.787 -6.510 1.00 95.75 91 ALA A O 1
ATOM 690 N N . ILE A 1 92 ? -9.271 -0.675 -5.721 1.00 96.06 92 ILE A N 1
ATOM 691 C CA . ILE A 1 92 ? -9.760 -1.043 -4.393 1.00 96.06 92 ILE A CA 1
ATOM 692 C C . ILE A 1 92 ? -11.292 -1.175 -4.434 1.00 96.06 92 ILE A C 1
ATOM 694 O O . ILE A 1 92 ? -11.987 -0.334 -4.993 1.00 96.06 92 ILE A O 1
ATOM 698 N N . ASP A 1 93 ? -11.816 -2.252 -3.856 1.00 95.56 93 ASP A N 1
ATOM 699 C CA . ASP A 1 93 ? -13.239 -2.505 -3.656 1.00 95.56 93 ASP A CA 1
ATOM 700 C C . ASP A 1 93 ? -13.610 -2.031 -2.253 1.00 95.56 93 ASP A C 1
ATOM 702 O O . ASP A 1 93 ? -13.449 -2.737 -1.259 1.00 95.56 93 ASP A O 1
ATOM 706 N N . TYR A 1 94 ? -14.120 -0.808 -2.184 1.00 94.81 94 TYR A N 1
ATOM 707 C CA . TYR A 1 94 ? -14.539 -0.181 -0.934 1.00 94.81 94 TYR A CA 1
ATOM 708 C C . TYR A 1 94 ? -15.814 -0.781 -0.345 1.00 94.81 94 TYR A C 1
ATOM 710 O O . TYR A 1 94 ? -16.195 -0.438 0.770 1.00 94.81 94 TYR A O 1
ATOM 718 N N . ARG A 1 95 ? -16.495 -1.681 -1.063 1.00 93.06 95 ARG A N 1
ATOM 719 C CA . ARG A 1 95 ? -17.673 -2.383 -0.540 1.00 93.06 95 ARG A CA 1
ATOM 720 C C . ARG A 1 95 ? -17.293 -3.626 0.259 1.00 93.06 95 ARG A C 1
ATOM 722 O O . ARG A 1 95 ? -18.156 -4.162 0.955 1.00 93.06 95 ARG A O 1
ATOM 729 N N . ALA A 1 96 ? -16.034 -4.059 0.185 1.00 93.94 96 ALA A N 1
ATOM 730 C CA . ALA A 1 96 ? -15.526 -5.177 0.961 1.00 93.94 96 ALA A CA 1
ATOM 731 C C . ALA A 1 96 ? -15.658 -4.921 2.482 1.00 93.94 96 ALA A C 1
ATOM 733 O O . ALA A 1 96 ? -15.624 -3.765 2.931 1.00 93.94 96 ALA A O 1
ATOM 734 N N . PRO A 1 97 ? -15.807 -5.982 3.302 1.00 93.25 97 PRO A N 1
ATOM 735 C CA . PRO A 1 97 ? -15.843 -5.860 4.757 1.00 93.25 97 PRO A CA 1
ATOM 736 C C . PRO A 1 97 ? -14.637 -5.084 5.305 1.00 93.25 97 PRO A C 1
ATOM 738 O O . PRO A 1 97 ? -13.516 -5.225 4.819 1.00 93.25 97 PRO A O 1
ATOM 741 N N . GLY A 1 98 ? -14.883 -4.228 6.298 1.00 94.06 98 GLY A N 1
ATOM 742 C CA . GLY A 1 98 ? -13.881 -3.326 6.874 1.00 94.06 98 GLY A CA 1
ATOM 743 C C . GLY A 1 98 ? -13.574 -2.106 6.001 1.00 94.06 98 GLY A C 1
ATOM 744 O O . GLY A 1 98 ? -13.616 -0.989 6.507 1.00 94.06 98 GLY A O 1
ATOM 745 N N . TRP A 1 99 ? -13.367 -2.277 4.691 1.00 95.94 99 TRP A N 1
ATOM 746 C CA . TRP A 1 99 ? -13.086 -1.166 3.768 1.00 95.94 99 TRP A CA 1
ATOM 747 C C . TRP A 1 99 ? -14.200 -0.129 3.730 1.00 95.94 99 TRP A C 1
ATOM 749 O O . TRP A 1 99 ? -13.915 1.063 3.812 1.00 95.94 99 TRP A O 1
ATOM 759 N N . ARG A 1 100 ? -15.460 -0.578 3.720 1.00 93.62 100 ARG A N 1
ATOM 760 C CA . ARG A 1 100 ? -16.626 0.317 3.791 1.00 93.62 100 ARG A CA 1
ATOM 761 C C . ARG A 1 100 ? -16.668 1.140 5.082 1.00 93.62 100 ARG A C 1
ATOM 763 O O . ARG A 1 100 ? -17.253 2.216 5.104 1.00 93.62 100 ARG A O 1
ATOM 770 N N . THR A 1 101 ? -16.099 0.609 6.163 1.00 93.06 101 THR A N 1
ATOM 771 C CA . THR A 1 101 ? -16.053 1.275 7.470 1.00 93.06 101 THR A CA 1
ATOM 772 C C . THR A 1 101 ? -14.938 2.316 7.517 1.00 93.06 101 THR A C 1
ATOM 774 O O . THR A 1 101 ? -15.147 3.397 8.049 1.00 93.06 101 THR A O 1
ATOM 777 N N . ILE A 1 102 ? -13.769 1.998 6.952 1.00 94.81 102 ILE A N 1
ATOM 778 C CA . ILE A 1 102 ? -12.590 2.879 6.924 1.00 94.81 102 ILE A CA 1
ATOM 779 C C . ILE A 1 102 ? -12.766 4.018 5.907 1.00 94.81 102 ILE A C 1
ATOM 781 O O . ILE A 1 102 ? -12.286 5.125 6.131 1.00 94.81 102 ILE A O 1
ATOM 785 N N . PHE A 1 103 ? -13.439 3.744 4.787 1.00 94.50 103 PHE A N 1
ATOM 786 C CA . PHE A 1 103 ? -13.651 4.688 3.693 1.00 94.50 103 PHE A CA 1
ATOM 787 C C . PHE A 1 103 ? -15.141 4.764 3.337 1.00 94.50 103 PHE A C 1
ATOM 789 O O . PHE A 1 103 ? -15.621 3.976 2.515 1.00 94.50 103 PHE A O 1
ATOM 796 N N . PRO A 1 104 ? -15.895 5.699 3.939 1.00 86.56 104 PRO A N 1
ATOM 797 C CA . PRO A 1 104 ? -17.252 5.984 3.500 1.00 86.56 104 PRO A CA 1
ATOM 798 C C . PRO A 1 104 ? -17.256 6.615 2.098 1.00 86.56 104 PRO A C 1
ATOM 800 O O . PRO A 1 104 ? -16.242 7.119 1.607 1.00 86.56 104 PRO A O 1
ATOM 803 N N . ALA A 1 105 ? -18.427 6.592 1.456 1.00 83.62 105 ALA A N 1
ATOM 804 C CA . ALA A 1 105 ? -18.592 7.068 0.086 1.00 83.62 105 ALA A CA 1
ATOM 805 C C . ALA A 1 105 ? -18.120 8.524 -0.080 1.00 83.62 105 ALA A C 1
ATOM 807 O O . ALA A 1 105 ? -18.546 9.408 0.664 1.00 83.62 105 ALA A O 1
ATOM 808 N N . GLY A 1 106 ? -17.265 8.769 -1.072 1.00 83.88 106 GLY A N 1
ATOM 809 C CA . GLY A 1 106 ? -16.670 10.076 -1.362 1.00 83.88 106 GLY A CA 1
ATOM 810 C C . GLY A 1 106 ? -15.302 10.324 -0.715 1.00 83.88 106 GLY A C 1
ATOM 811 O O . GLY A 1 106 ? -14.686 11.351 -1.000 1.00 83.88 106 GLY A O 1
ATOM 812 N N . GLN A 1 107 ? -14.801 9.414 0.127 1.00 86.56 107 GLN A N 1
ATOM 813 C CA . GLN A 1 107 ? -13.471 9.512 0.751 1.00 86.56 107 GLN A CA 1
ATOM 814 C C . GLN A 1 107 ? -12.456 8.502 0.188 1.00 86.56 107 GLN A C 1
ATOM 816 O O . GLN A 1 107 ? -11.316 8.414 0.665 1.00 86.56 107 GLN A O 1
ATOM 821 N N . GLU A 1 108 ? -12.835 7.767 -0.856 1.00 90.31 108 GLU A N 1
ATOM 822 C CA . GLU A 1 108 ? -12.038 6.705 -1.459 1.00 90.31 108 GLU A CA 1
ATOM 823 C C . GLU A 1 108 ? -10.694 7.204 -2.009 1.00 90.31 108 GLU A C 1
ATOM 825 O O . GLU A 1 108 ? -10.558 8.329 -2.513 1.00 90.31 108 GLU A O 1
ATOM 830 N N . ILE A 1 109 ? -9.680 6.335 -1.945 1.00 89.69 109 ILE A N 1
ATOM 831 C CA . ILE A 1 109 ? -8.425 6.548 -2.671 1.00 89.69 109 ILE A CA 1
ATOM 832 C C . ILE A 1 109 ? -8.750 6.526 -4.164 1.00 89.69 109 ILE A C 1
ATOM 834 O O . ILE A 1 109 ? -9.406 5.618 -4.667 1.00 89.69 109 ILE A O 1
ATOM 838 N N . GLN A 1 110 ? -8.311 7.564 -4.868 1.00 88.88 110 GLN A N 1
ATOM 839 C CA . GLN A 1 110 ? -8.614 7.727 -6.281 1.00 88.88 110 GLN A CA 1
ATOM 840 C C . GLN A 1 110 ? -7.625 6.931 -7.131 1.00 88.88 110 GLN A C 1
ATOM 842 O O . GLN A 1 110 ? -6.414 6.991 -6.918 1.00 88.88 110 GLN A O 1
ATOM 847 N N . GLY A 1 111 ? -8.151 6.239 -8.139 1.00 91.88 111 GLY A N 1
ATOM 848 C CA . GLY A 1 111 ? -7.355 5.487 -9.101 1.00 91.88 111 GLY A CA 1
ATOM 849 C C . GLY A 1 111 ? -6.930 4.095 -8.628 1.00 91.88 111 GLY A C 1
ATOM 850 O O . GLY A 1 111 ? -7.333 3.594 -7.581 1.00 91.88 111 GLY A O 1
ATOM 851 N N . ASN A 1 112 ? -6.129 3.445 -9.469 1.00 95.75 112 ASN A N 1
ATOM 852 C CA . ASN A 1 112 ? -5.649 2.090 -9.228 1.00 95.75 112 ASN A CA 1
ATOM 853 C C . ASN A 1 112 ? -4.295 2.106 -8.507 1.00 95.75 112 ASN A C 1
ATOM 855 O O . ASN A 1 112 ? -3.465 2.989 -8.733 1.00 95.75 112 ASN A O 1
ATOM 859 N N . VAL A 1 113 ? -4.041 1.062 -7.723 1.00 96.19 113 VAL A N 1
ATOM 860 C CA . VAL A 1 113 ? -2.880 0.945 -6.834 1.00 96.19 113 VAL A CA 1
ATOM 861 C C . VAL A 1 113 ? -2.025 -0.274 -7.183 1.00 96.19 113 VAL A C 1
ATOM 863 O O . VAL A 1 113 ? -2.551 -1.283 -7.655 1.00 96.19 113 VAL A O 1
ATOM 866 N N . TYR A 1 114 ? -0.709 -0.196 -6.970 1.00 95.19 114 TYR A N 1
ATOM 867 C CA . TYR A 1 114 ? 0.208 -1.328 -7.198 1.00 95.19 114 TYR A CA 1
ATOM 868 C C . TYR A 1 114 ? 0.157 -2.383 -6.085 1.00 95.19 114 TYR A C 1
ATOM 870 O O . TYR A 1 114 ? 0.358 -3.566 -6.345 1.00 95.19 114 TYR A O 1
ATOM 878 N N . TYR A 1 115 ? -0.129 -1.960 -4.855 1.00 96.75 115 TYR A N 1
ATOM 879 C CA . TYR A 1 115 ? -0.101 -2.813 -3.671 1.00 96.75 115 TYR A CA 1
ATOM 880 C C . TYR A 1 115 ? -1.503 -3.269 -3.267 1.00 96.75 115 TYR A C 1
ATOM 882 O O . TYR A 1 115 ? -2.480 -2.540 -3.427 1.00 96.75 115 TYR A O 1
ATOM 890 N N . SER A 1 116 ? -1.587 -4.474 -2.713 1.00 97.00 116 SER A N 1
ATOM 891 C CA . SER A 1 116 ? -2.695 -4.935 -1.879 1.00 97.00 116 SER A CA 1
ATOM 892 C C . SER A 1 116 ? -2.508 -4.406 -0.466 1.00 97.00 116 SER A C 1
ATOM 894 O O . SER A 1 116 ? -1.468 -4.653 0.136 1.00 97.00 116 SER A O 1
ATOM 896 N N . PHE A 1 117 ? -3.510 -3.730 0.081 1.00 97.88 117 PHE A N 1
ATOM 897 C CA . PHE A 1 117 ? -3.478 -3.190 1.436 1.00 97.88 117 PHE A CA 1
ATOM 898 C C . PHE A 1 117 ? -4.389 -3.997 2.347 1.00 97.88 117 PHE A C 1
ATOM 900 O O . PHE A 1 117 ? -5.436 -4.446 1.906 1.00 97.88 117 PHE A O 1
ATOM 907 N N . ARG A 1 118 ? -4.029 -4.145 3.616 1.00 98.06 118 ARG A N 1
ATOM 908 C CA . ARG A 1 118 ? -4.880 -4.688 4.677 1.00 98.06 118 ARG A CA 1
ATOM 909 C C . ARG A 1 118 ? -4.767 -3.775 5.884 1.00 98.06 118 ARG A C 1
ATOM 911 O O . ARG A 1 118 ? -3.661 -3.358 6.220 1.00 98.06 118 ARG A O 1
ATOM 918 N N . ALA A 1 119 ? -5.881 -3.508 6.551 1.00 98.19 119 ALA A N 1
ATOM 919 C CA . ALA A 1 119 ? -5.893 -2.781 7.813 1.00 98.19 119 ALA A CA 1
ATOM 920 C C . ALA A 1 119 ? -6.447 -3.666 8.925 1.00 98.19 119 ALA A C 1
ATOM 922 O O . ALA A 1 119 ? -7.490 -4.305 8.769 1.00 98.19 119 ALA A O 1
ATOM 923 N N . ARG A 1 120 ? -5.757 -3.688 10.060 1.00 98.19 120 ARG A N 1
ATOM 924 C CA . ARG A 1 120 ? -6.216 -4.323 11.292 1.00 98.19 120 ARG A CA 1
ATOM 925 C C . ARG A 1 120 ? -6.138 -3.305 12.412 1.00 98.19 120 ARG A C 1
ATOM 927 O O . ARG A 1 120 ? -5.201 -2.517 12.457 1.00 98.19 120 ARG A O 1
ATOM 934 N N . ALA A 1 121 ? -7.116 -3.297 13.299 1.00 98.00 121 ALA A N 1
ATOM 935 C CA . ALA A 1 121 ? -7.064 -2.461 14.482 1.00 98.00 121 ALA A CA 1
ATOM 936 C C . ALA A 1 121 ? -7.676 -3.168 15.678 1.00 98.00 121 ALA A C 1
ATOM 938 O O . ALA A 1 121 ? -8.626 -3.938 15.530 1.00 98.00 121 ALA A O 1
ATOM 939 N N . TRP A 1 122 ? -7.147 -2.866 16.855 1.00 97.31 122 TRP A N 1
ATOM 940 C CA . TRP A 1 122 ? -7.594 -3.410 18.130 1.00 97.31 122 TRP A CA 1
ATOM 941 C C . TRP A 1 122 ? -7.845 -2.269 19.107 1.00 97.31 122 TRP A C 1
ATOM 943 O O . TRP A 1 122 ? -7.069 -1.311 19.167 1.00 97.31 122 TRP A O 1
ATOM 953 N N . ALA A 1 123 ? -8.946 -2.359 19.852 1.00 96.19 123 ALA A N 1
ATOM 954 C CA . ALA A 1 123 ? -9.249 -1.415 20.919 1.00 96.19 123 ALA A CA 1
ATOM 955 C C . ALA A 1 123 ? -8.211 -1.511 22.047 1.00 96.19 123 ALA A C 1
ATOM 957 O O . ALA A 1 123 ? -7.576 -2.550 22.241 1.00 96.19 123 ALA A O 1
ATOM 958 N N . ALA A 1 124 ? -8.072 -0.431 22.817 1.00 94.62 124 ALA A N 1
ATOM 959 C CA . ALA A 1 124 ? -7.256 -0.452 24.021 1.00 94.62 124 ALA A CA 1
ATOM 960 C C . ALA A 1 124 ? -7.799 -1.484 25.024 1.00 94.62 124 ALA A C 1
ATOM 962 O O . ALA A 1 124 ? -9.009 -1.656 25.186 1.00 94.62 124 ALA A O 1
ATOM 963 N N . THR A 1 125 ? -6.886 -2.150 25.719 1.00 93.25 125 THR A N 1
ATOM 964 C CA . THR A 1 125 ? -7.170 -3.068 26.826 1.00 93.25 125 THR A CA 1
ATOM 965 C C . THR A 1 125 ? -6.511 -2.545 28.101 1.00 93.25 125 THR A C 1
ATOM 967 O O . THR A 1 125 ? -5.764 -1.570 28.069 1.00 93.25 125 THR A O 1
ATOM 970 N N . ALA A 1 126 ? -6.736 -3.209 29.237 1.00 92.38 126 ALA A N 1
ATOM 971 C CA . ALA A 1 126 ? -6.081 -2.833 30.492 1.00 92.38 126 ALA A CA 1
ATOM 972 C C . ALA A 1 126 ? -4.540 -2.913 30.429 1.00 92.38 126 ALA A C 1
ATOM 974 O O . ALA A 1 126 ? -3.867 -2.260 31.220 1.00 92.38 126 ALA A O 1
ATOM 975 N N . SER A 1 127 ? -3.985 -3.710 29.510 1.00 91.81 127 SER A N 1
ATOM 976 C CA . SER A 1 127 ? -2.547 -3.985 29.402 1.00 91.81 127 SER A CA 1
ATOM 977 C C . SER A 1 127 ? -1.910 -3.520 28.090 1.00 91.81 127 SER A C 1
ATOM 979 O O . SER A 1 127 ? -0.709 -3.702 27.918 1.00 91.81 127 SER A O 1
ATOM 981 N N . ALA A 1 128 ? -2.683 -2.964 27.152 1.00 92.75 128 ALA A N 1
ATOM 982 C CA . ALA A 1 128 ? -2.173 -2.542 25.849 1.00 92.75 128 ALA A CA 1
ATOM 983 C C . ALA A 1 128 ? -2.977 -1.364 25.270 1.00 92.75 128 ALA A C 1
ATOM 985 O O . ALA A 1 128 ? -4.208 -1.377 25.359 1.00 92.75 128 ALA A O 1
ATOM 986 N N . PRO A 1 129 ? -2.319 -0.371 24.645 1.00 95.44 129 PRO A N 1
ATOM 987 C CA . PRO A 1 129 ? -3.000 0.735 23.979 1.00 95.44 129 PRO A CA 1
ATOM 988 C C . PRO A 1 129 ? -3.738 0.266 22.717 1.00 95.44 129 PRO A C 1
ATOM 990 O O . PRO A 1 129 ? -3.451 -0.804 22.169 1.00 95.44 129 PRO A O 1
ATOM 993 N N . ALA A 1 130 ? -4.667 1.087 22.216 1.00 96.25 130 ALA A N 1
ATOM 994 C CA . ALA A 1 130 ? -5.269 0.829 20.912 1.00 96.25 130 ALA A CA 1
ATOM 995 C C . ALA A 1 130 ? -4.177 0.815 19.836 1.00 96.25 130 ALA A C 1
ATOM 997 O O . ALA A 1 130 ? -3.234 1.609 19.883 1.00 96.25 130 ALA A O 1
ATOM 998 N N . THR A 1 131 ? -4.300 -0.091 18.872 1.00 97.62 131 THR A N 1
ATOM 999 C CA . THR A 1 131 ? -3.266 -0.320 17.856 1.00 97.62 131 THR A CA 1
ATOM 1000 C C . THR A 1 131 ? -3.899 -0.386 16.475 1.00 97.62 131 THR A C 1
ATOM 1002 O O . THR A 1 131 ? -4.964 -0.979 16.315 1.00 97.62 131 THR A O 1
ATOM 1005 N N . ILE A 1 132 ? -3.242 0.215 15.486 1.00 98.25 132 ILE A N 1
ATOM 1006 C CA . ILE A 1 132 ? -3.584 0.143 14.065 1.00 98.25 132 ILE A CA 1
ATOM 1007 C C . ILE A 1 132 ? -2.396 -0.479 13.347 1.00 98.25 132 ILE A C 1
ATOM 1009 O O . ILE A 1 132 ? -1.282 0.014 13.447 1.00 98.25 132 ILE A O 1
ATOM 1013 N N . GLU A 1 133 ? -2.634 -1.521 12.576 1.00 98.44 133 GLU A N 1
ATOM 1014 C CA . GLU A 1 133 ? -1.656 -2.119 11.687 1.00 98.44 133 GLU A CA 1
ATOM 1015 C C . GLU A 1 133 ? -2.140 -1.964 10.247 1.00 98.44 133 GLU A C 1
ATOM 1017 O O . GLU A 1 133 ? -3.258 -2.355 9.903 1.00 98.44 133 GLU A O 1
ATOM 1022 N N . VAL A 1 134 ? -1.279 -1.426 9.390 1.00 98.50 134 VAL A N 1
ATOM 1023 C CA . VAL A 1 134 ? -1.495 -1.391 7.946 1.00 98.50 134 VAL A CA 1
ATOM 1024 C C . VAL A 1 134 ? -0.427 -2.245 7.285 1.00 98.50 134 VAL A C 1
ATOM 1026 O O . VAL A 1 134 ? 0.762 -1.988 7.436 1.00 98.50 134 VAL A O 1
ATOM 1029 N N . THR A 1 135 ? -0.849 -3.268 6.548 1.00 98.19 135 THR A N 1
ATOM 1030 C CA . THR A 1 135 ? 0.026 -4.103 5.721 1.00 98.19 135 THR A CA 1
ATOM 1031 C C . THR A 1 135 ? -0.158 -3.726 4.255 1.00 98.19 135 THR A C 1
ATOM 1033 O O . THR A 1 135 ? -1.291 -3.583 3.803 1.00 98.19 135 THR A O 1
ATOM 1036 N N . ALA A 1 136 ? 0.926 -3.629 3.497 1.00 97.69 136 ALA A N 1
ATOM 1037 C CA . ALA A 1 136 ? 0.922 -3.499 2.049 1.00 97.69 136 ALA A CA 1
ATOM 1038 C C . ALA A 1 136 ? 1.802 -4.590 1.430 1.00 97.69 136 ALA A C 1
ATOM 1040 O O . ALA A 1 136 ? 2.921 -4.798 1.888 1.00 97.69 136 ALA A O 1
ATOM 1041 N N . VAL A 1 137 ? 1.312 -5.265 0.389 1.00 96.25 137 VAL A N 1
ATOM 1042 C CA . VAL A 1 137 ? 2.061 -6.297 -0.347 1.00 96.25 137 VAL A CA 1
ATOM 1043 C C . VAL A 1 137 ? 1.935 -6.068 -1.851 1.00 96.25 137 VAL A C 1
ATOM 1045 O O . VAL A 1 137 ? 0.828 -5.846 -2.346 1.00 96.25 137 VAL A O 1
ATOM 1048 N N . GLY A 1 138 ? 3.046 -6.092 -2.582 1.00 94.94 138 GLY A N 1
ATOM 1049 C CA . GLY A 1 138 ? 3.095 -5.809 -4.017 1.00 94.94 138 GLY A CA 1
ATOM 1050 C C . GLY A 1 138 ? 4.149 -6.647 -4.735 1.00 94.94 138 GLY A C 1
ATOM 1051 O O . GLY A 1 138 ? 5.167 -6.979 -4.151 1.00 94.94 138 GLY A O 1
ATOM 1052 N N . ASP A 1 139 ? 3.894 -6.954 -6.002 1.00 92.00 139 ASP A N 1
ATOM 1053 C CA . ASP A 1 139 ? 4.819 -7.622 -6.926 1.00 92.00 139 ASP A CA 1
ATOM 1054 C C . ASP A 1 139 ? 5.181 -6.581 -7.992 1.00 92.00 139 ASP A C 1
ATOM 1056 O O . ASP A 1 139 ? 4.381 -6.302 -8.890 1.00 92.00 139 ASP A O 1
ATOM 1060 N N . LEU A 1 140 ? 6.277 -5.848 -7.783 1.00 88.12 140 LEU A N 1
ATOM 1061 C CA . LEU A 1 140 ? 6.522 -4.596 -8.509 1.00 88.12 140 LEU A CA 1
ATOM 1062 C C . LEU A 1 140 ? 7.147 -4.786 -9.895 1.00 88.12 140 LEU A C 1
ATOM 1064 O O . LEU A 1 140 ? 7.073 -3.856 -10.713 1.00 88.12 140 LEU A O 1
ATOM 1068 N N . ASP A 1 141 ? 7.784 -5.925 -10.130 1.00 85.56 141 ASP A N 1
ATOM 1069 C CA . ASP A 1 141 ? 8.532 -6.277 -11.336 1.00 85.56 141 ASP A CA 1
ATOM 1070 C C . ASP A 1 141 ? 8.094 -7.619 -11.949 1.00 85.56 141 ASP A C 1
ATOM 1072 O O . ASP A 1 141 ? 8.409 -7.873 -13.114 1.00 85.56 141 ASP A O 1
ATOM 1076 N N . GLY A 1 142 ? 7.224 -8.385 -11.284 1.00 85.38 142 GLY A N 1
ATOM 1077 C CA . GLY A 1 142 ? 6.586 -9.575 -11.845 1.00 85.38 142 GLY A CA 1
ATOM 1078 C C . GLY A 1 142 ? 7.424 -10.840 -11.722 1.00 85.38 142 GLY A C 1
ATOM 1079 O O . GLY A 1 142 ? 7.158 -11.795 -12.455 1.00 85.38 142 GLY A O 1
ATOM 1080 N N . ASP A 1 143 ? 8.440 -10.845 -10.862 1.00 86.00 143 ASP A N 1
ATOM 1081 C CA . ASP A 1 143 ? 9.319 -11.995 -10.648 1.00 86.00 143 ASP A CA 1
ATOM 1082 C C . ASP A 1 143 ? 8.774 -12.987 -9.598 1.00 86.00 143 ASP A C 1
ATOM 1084 O O . ASP A 1 143 ? 9.282 -14.104 -9.464 1.00 86.00 143 ASP A O 1
ATOM 1088 N N . GLY A 1 144 ? 7.691 -12.615 -8.908 1.00 85.06 144 GLY A N 1
ATOM 1089 C CA . GLY A 1 144 ? 7.051 -13.418 -7.869 1.00 85.06 144 GLY A CA 1
ATOM 1090 C C . GLY A 1 144 ? 7.637 -13.224 -6.467 1.00 85.06 144 GLY A C 1
ATOM 1091 O O . GLY A 1 144 ? 7.114 -13.829 -5.527 1.00 85.06 144 GLY A O 1
ATOM 1092 N N . ALA A 1 145 ? 8.664 -12.386 -6.305 1.00 87.94 145 ALA A N 1
ATOM 1093 C CA . ALA A 1 145 ? 9.060 -11.827 -5.021 1.00 87.94 145 ALA A CA 1
ATOM 1094 C C . ALA A 1 145 ? 8.110 -10.680 -4.640 1.00 87.94 145 ALA A C 1
ATOM 1096 O O . ALA A 1 145 ? 7.542 -9.992 -5.492 1.00 87.94 145 ALA A O 1
ATOM 1097 N N . TYR A 1 146 ? 7.849 -10.535 -3.339 1.00 91.19 146 TYR A N 1
ATOM 1098 C CA . TYR A 1 146 ? 6.864 -9.576 -2.850 1.00 91.19 146 TYR A CA 1
ATOM 1099 C C . TYR A 1 146 ? 7.479 -8.522 -1.944 1.00 91.19 146 TYR A C 1
ATOM 1101 O O . TYR A 1 146 ? 7.858 -8.798 -0.802 1.00 91.19 146 TYR A O 1
ATOM 1109 N N . SER A 1 147 ? 7.356 -7.273 -2.380 1.00 92.31 147 SER A N 1
ATOM 1110 C CA . SER A 1 147 ? 7.634 -6.113 -1.559 1.00 92.31 147 SER A CA 1
ATOM 1111 C C . SER A 1 147 ? 6.534 -6.007 -0.514 1.00 92.31 147 SER A C 1
ATOM 1113 O O . SER A 1 147 ? 5.356 -5.825 -0.842 1.00 92.31 147 SER A O 1
ATOM 1115 N N . THR A 1 148 ? 6.920 -6.107 0.753 1.00 93.94 148 THR A N 1
ATOM 1116 C CA . THR A 1 148 ? 6.004 -6.077 1.892 1.00 93.94 148 THR A CA 1
ATOM 1117 C C . THR A 1 148 ? 6.361 -4.926 2.818 1.00 93.94 148 THR A C 1
ATOM 1119 O O . THR A 1 148 ? 7.518 -4.741 3.176 1.00 93.94 148 THR A O 1
ATOM 1122 N N . ALA A 1 149 ? 5.363 -4.160 3.240 1.00 95.69 149 ALA A N 1
ATOM 1123 C CA . ALA A 1 149 ? 5.514 -3.137 4.266 1.00 95.69 149 ALA A CA 1
ATOM 1124 C C . ALA A 1 149 ? 4.420 -3.293 5.317 1.00 95.69 149 ALA A C 1
ATOM 1126 O O . ALA A 1 149 ? 3.244 -3.442 4.987 1.00 95.69 149 ALA A O 1
ATOM 1127 N N . VAL A 1 150 ? 4.801 -3.235 6.584 1.00 97.38 150 VAL A N 1
ATOM 1128 C CA . VAL A 1 150 ? 3.908 -3.252 7.737 1.00 97.38 150 VAL A CA 1
ATOM 1129 C C . VAL A 1 150 ? 4.205 -2.004 8.551 1.00 97.38 150 VAL A C 1
ATOM 1131 O O . VAL A 1 150 ? 5.327 -1.823 9.011 1.00 97.38 150 VAL A O 1
ATOM 1134 N N . MET A 1 151 ? 3.199 -1.151 8.718 1.00 98.25 151 MET A N 1
ATOM 1135 C CA . MET A 1 151 ? 3.250 -0.010 9.627 1.00 98.25 151 MET A CA 1
ATOM 1136 C C . MET A 1 151 ? 2.333 -0.291 10.808 1.00 98.25 151 MET A C 1
ATOM 1138 O O . MET A 1 151 ? 1.124 -0.468 10.621 1.00 98.25 151 MET A O 1
ATOM 1142 N N . VAL A 1 152 ? 2.902 -0.311 12.008 1.00 98.25 152 VAL A N 1
ATOM 1143 C CA . VAL A 1 152 ? 2.157 -0.442 13.261 1.00 98.25 152 VAL A CA 1
ATOM 1144 C C . VAL A 1 152 ? 2.113 0.912 13.943 1.00 98.25 152 VAL A C 1
ATOM 1146 O O . VAL A 1 152 ? 3.129 1.582 14.080 1.00 98.25 152 VAL A O 1
ATOM 1149 N N . PHE A 1 153 ? 0.930 1.328 14.375 1.00 98.12 153 PHE A N 1
ATOM 1150 C CA . PHE A 1 153 ? 0.718 2.563 15.106 1.00 98.12 153 PHE A CA 1
ATOM 1151 C C . PHE A 1 153 ? 0.056 2.260 16.437 1.00 98.12 153 PHE A C 1
ATOM 1153 O O . PHE A 1 153 ? -1.008 1.640 16.469 1.00 98.12 153 PHE A O 1
ATOM 1160 N N . LYS A 1 154 ? 0.635 2.759 17.523 1.00 96.62 154 LYS A N 1
ATOM 1161 C CA . LYS A 1 154 ? 0.074 2.635 18.868 1.00 96.62 154 LYS A CA 1
ATOM 1162 C C . LYS A 1 154 ? -0.479 3.965 19.337 1.00 96.62 154 LYS A C 1
ATOM 1164 O O . LYS A 1 154 ? 0.018 5.035 18.978 1.00 96.62 154 LYS A O 1
ATOM 1169 N N . GLN A 1 155 ? -1.533 3.891 20.133 1.00 95.38 155 GLN A N 1
ATOM 1170 C CA . GLN A 1 155 ? -2.099 5.068 20.757 1.00 95.38 155 GLN A CA 1
ATOM 1171 C C . GLN A 1 155 ? -1.157 5.597 21.848 1.00 95.38 155 GLN A C 1
ATOM 1173 O O . GLN A 1 155 ? -0.827 4.879 22.790 1.00 95.38 155 GLN A O 1
ATOM 1178 N N . VAL A 1 156 ? -0.768 6.865 21.731 1.00 92.94 156 VAL A N 1
ATOM 1179 C CA . VAL A 1 156 ? 0.071 7.613 22.675 1.00 92.94 156 VAL A CA 1
ATOM 1180 C C . VAL A 1 156 ? -0.520 9.017 22.811 1.00 92.94 156 VAL A C 1
ATOM 1182 O O . VAL A 1 156 ? -0.750 9.689 21.806 1.00 92.94 156 VAL A O 1
ATOM 1185 N N . ASP A 1 157 ? -0.821 9.446 24.039 1.00 86.19 157 ASP A N 1
ATOM 1186 C CA . ASP A 1 157 ? -1.322 10.796 24.363 1.00 86.19 157 ASP A CA 1
ATOM 1187 C C . ASP A 1 157 ? -2.516 11.273 23.510 1.00 86.19 157 ASP A C 1
ATOM 1189 O O . ASP A 1 157 ? -2.628 12.436 23.129 1.00 86.19 157 ASP A O 1
ATOM 1193 N N . GLY A 1 158 ? -3.430 10.352 23.188 1.00 81.25 158 GLY A N 1
ATOM 1194 C CA . GLY A 1 158 ? -4.634 10.646 22.401 1.00 81.25 158 GLY A CA 1
ATOM 1195 C C . GLY A 1 158 ? -4.438 10.637 20.880 1.00 81.25 158 GLY A C 1
ATOM 1196 O O . GLY A 1 158 ? -5.422 10.763 20.155 1.00 81.25 158 GLY A O 1
ATOM 1197 N N . GLY A 1 159 ? -3.213 10.432 20.388 1.00 88.50 159 GLY A N 1
ATOM 1198 C CA . GLY A 1 159 ? -2.902 10.239 18.970 1.00 88.50 159 GLY A CA 1
ATOM 1199 C C . GLY A 1 159 ? -2.377 8.836 18.669 1.00 88.50 159 GLY A C 1
ATOM 1200 O O . GLY A 1 159 ? -2.048 8.079 19.571 1.00 88.50 159 GLY A O 1
ATOM 1201 N N . PHE A 1 160 ? -2.277 8.487 17.386 1.00 95.38 160 PHE A N 1
ATOM 1202 C CA . PHE A 1 160 ? -1.611 7.259 16.935 1.00 95.38 160 PHE A CA 1
ATOM 1203 C C . PHE A 1 160 ? -0.228 7.590 16.380 1.00 95.38 160 PHE A C 1
ATOM 1205 O O . PHE A 1 160 ? -0.133 8.272 15.351 1.00 95.38 160 PHE A O 1
ATOM 1212 N N . GLN A 1 161 ? 0.809 7.087 17.046 1.00 96.00 161 GLN A N 1
ATOM 1213 C CA . GLN A 1 161 ? 2.215 7.249 16.680 1.00 96.00 161 GLN A CA 1
ATOM 1214 C C . GLN A 1 161 ? 2.754 5.953 16.078 1.00 96.00 161 GLN A C 1
ATOM 1216 O O . GLN A 1 161 ? 2.325 4.871 16.472 1.00 96.00 161 GLN A O 1
ATOM 1221 N N . LEU A 1 162 ? 3.653 6.072 15.099 1.00 96.56 162 LEU A N 1
ATOM 1222 C CA . LEU A 1 162 ? 4.304 4.923 14.472 1.00 96.56 162 LEU A CA 1
ATOM 1223 C C . LEU A 1 162 ? 5.185 4.215 15.509 1.00 96.56 162 LEU A C 1
ATOM 1225 O O . LEU A 1 162 ? 5.946 4.867 16.220 1.00 96.56 162 LEU A O 1
ATOM 1229 N N . ASP A 1 163 ? 5.067 2.896 15.586 1.00 96.38 163 ASP A N 1
ATOM 1230 C CA . ASP A 1 163 ? 5.947 2.034 16.364 1.00 96.38 163 ASP A CA 1
ATOM 1231 C C . ASP A 1 163 ? 6.930 1.349 15.409 1.00 96.38 163 ASP A C 1
ATOM 1233 O O . ASP A 1 163 ? 6.598 0.367 14.738 1.00 96.38 163 ASP A O 1
ATOM 1237 N N . ASP A 1 164 ? 8.147 1.886 15.335 1.00 92.44 164 ASP A N 1
ATOM 1238 C CA . ASP A 1 164 ? 9.205 1.366 14.465 1.00 92.44 164 ASP A CA 1
ATOM 1239 C C . ASP A 1 164 ? 9.689 -0.030 14.884 1.00 92.44 164 ASP A C 1
ATOM 1241 O O . ASP A 1 164 ? 10.249 -0.747 14.062 1.00 92.44 164 ASP A O 1
ATOM 1245 N N . SER A 1 165 ? 9.469 -0.440 16.140 1.00 92.50 165 SER A N 1
ATOM 1246 C CA . SER A 1 165 ? 9.916 -1.750 16.634 1.00 92.50 165 SER A CA 1
ATOM 1247 C C . SER A 1 165 ? 9.030 -2.906 16.165 1.00 92.50 165 SER A C 1
ATOM 1249 O O . SER A 1 165 ? 9.501 -4.037 16.047 1.00 92.50 165 SER A O 1
ATOM 1251 N N . GLU A 1 166 ? 7.760 -2.619 15.868 1.00 90.75 166 GLU A N 1
ATOM 1252 C CA . GLU A 1 166 ? 6.790 -3.586 15.337 1.00 90.75 166 GLU A CA 1
ATOM 1253 C C . GLU A 1 166 ? 6.510 -3.386 13.839 1.00 90.75 166 GLU A C 1
ATOM 1255 O O . GLU A 1 166 ? 5.882 -4.234 13.202 1.00 90.75 166 GLU A O 1
ATOM 1260 N N . SER A 1 167 ? 6.989 -2.283 13.262 1.00 92.62 167 SER A N 1
ATOM 1261 C CA . SER A 1 167 ? 6.930 -2.030 11.824 1.00 92.62 167 SER A CA 1
ATOM 1262 C C . SER A 1 167 ? 8.045 -2.778 11.090 1.00 92.62 167 SER A C 1
ATOM 1264 O O . SER A 1 167 ? 9.155 -2.933 11.591 1.00 92.62 167 SER A O 1
ATOM 1266 N N . ALA A 1 168 ? 7.761 -3.243 9.875 1.00 92.25 168 ALA A N 1
ATOM 1267 C CA . ALA A 1 168 ? 8.700 -4.036 9.088 1.00 92.25 168 ALA A CA 1
ATOM 1268 C C . ALA A 1 168 ? 8.599 -3.698 7.601 1.00 92.25 168 ALA A C 1
ATOM 1270 O O . ALA A 1 168 ? 7.503 -3.557 7.060 1.00 92.25 168 ALA A O 1
ATOM 1271 N N . TYR A 1 169 ? 9.745 -3.620 6.930 1.00 88.56 169 TYR A N 1
ATOM 1272 C CA . TYR A 1 169 ? 9.835 -3.324 5.503 1.00 88.56 169 TYR A CA 1
ATOM 1273 C C . TYR A 1 169 ? 10.748 -4.352 4.836 1.00 88.56 169 TYR A C 1
ATOM 1275 O O . TYR A 1 169 ? 11.913 -4.486 5.201 1.00 88.56 169 TYR A O 1
ATOM 1283 N N . ALA A 1 170 ? 10.201 -5.088 3.875 1.00 84.75 170 ALA A N 1
ATOM 1284 C CA . ALA A 1 170 ? 10.923 -5.985 2.987 1.00 84.75 170 ALA A CA 1
ATOM 1285 C C . ALA A 1 170 ? 10.789 -5.423 1.569 1.00 84.75 170 ALA A C 1
ATOM 1287 O O . ALA A 1 170 ? 9.696 -5.397 0.992 1.00 84.75 170 ALA A O 1
ATOM 1288 N N . GLU A 1 171 ? 11.883 -4.885 1.041 1.00 73.31 171 GLU A N 1
ATOM 1289 C CA . GLU A 1 171 ? 11.894 -4.180 -0.236 1.00 73.31 171 GLU A CA 1
ATOM 1290 C C . GLU A 1 171 ? 12.771 -4.912 -1.248 1.00 73.31 171 GLU A C 1
ATOM 1292 O O . GLU A 1 171 ? 13.982 -5.014 -1.080 1.00 73.31 171 GLU A O 1
ATOM 1297 N N . ASP A 1 172 ? 12.160 -5.388 -2.333 1.00 63.97 172 ASP A N 1
ATOM 1298 C CA . ASP A 1 172 ? 12.869 -6.204 -3.328 1.00 63.97 172 ASP A CA 1
ATOM 1299 C C . ASP A 1 172 ? 13.824 -5.375 -4.204 1.00 63.97 172 ASP A C 1
ATOM 1301 O O . ASP A 1 172 ? 14.782 -5.894 -4.773 1.00 63.97 172 ASP A O 1
ATOM 1305 N N . TYR A 1 173 ? 13.641 -4.053 -4.274 1.00 62.03 173 TYR A N 1
ATOM 1306 C CA . TYR A 1 173 ? 14.455 -3.203 -5.146 1.00 62.03 173 TYR A CA 1
ATOM 1307 C C . TYR A 1 173 ? 15.884 -2.947 -4.632 1.00 62.03 173 TYR A C 1
ATOM 1309 O O . TYR A 1 173 ? 16.678 -2.354 -5.364 1.00 62.03 173 TYR A O 1
ATOM 1317 N N . GLU A 1 174 ? 16.228 -3.357 -3.405 1.00 52.19 174 GLU A N 1
ATOM 1318 C CA . GLU A 1 174 ? 17.607 -3.283 -2.890 1.00 52.19 174 GLU A CA 1
ATOM 1319 C C . GLU A 1 174 ? 18.514 -4.400 -3.438 1.00 52.19 174 GLU A C 1
ATOM 1321 O O . GLU A 1 174 ? 19.732 -4.334 -3.279 1.00 52.19 174 GLU A O 1
ATOM 1326 N N . THR A 1 175 ? 17.949 -5.401 -4.123 1.00 50.00 175 THR A N 1
ATOM 1327 C CA . THR A 1 175 ? 18.685 -6.581 -4.612 1.00 50.00 175 THR A CA 1
ATOM 1328 C C . THR A 1 175 ? 19.198 -6.493 -6.063 1.00 50.00 175 THR A C 1
ATOM 1330 O O . THR A 1 175 ? 19.711 -7.489 -6.575 1.00 50.00 175 THR A O 1
ATOM 1333 N N . PHE A 1 176 ? 19.150 -5.312 -6.708 1.00 46.88 176 PHE A N 1
ATOM 1334 C CA . PHE A 1 176 ? 19.560 -5.095 -8.114 1.00 46.88 176 PHE A CA 1
ATOM 1335 C C . PHE A 1 176 ? 20.625 -4.004 -8.348 1.00 46.88 176 PHE A C 1
ATOM 1337 O O . PHE A 1 176 ? 20.426 -2.827 -7.950 1.00 46.88 176 PHE A O 1
#

Radius of gyration: 26.77 Å; chains: 1; bounding box: 48×44×105 Å

Sequence (176 aa):
MTSTSTGRRSIRGFTLIELMVVVAIIGILASIAIPVSVRASLRAKAAERNELMLRVKTGVMEVYIQQGTIPGGALVADFQPPYPPQNRKRAIDYRAPGWRTIFPAGQEIQGNVYYSFRARAWAATASAPATIEVTAVGDLDGDGAYSTAVMVFKQVDGGFQLDDSESAYAEDYETF

Foldseek 3Di:
DDDDDDDDDDDDDDDPVVVVVVVVVVVVVCVPVVLVVLLVQLVVLVVVVVVVLVLLVVLQVVLCVVVVWRPPQKAKDDWPVDDDFAQDFDDGDCVGGRSCSSAPPPRDDDDTHQWTKMWMWGTDDPVFFTKIKIKIWGDNPGPPDIWIWIWMWGDDPNDTDTDPVPTDTDRPSVVD

pLDDT: mean 90.53, std 10.07, range [46.88, 98.5]